Protein AF-A0A947G9L2-F1 (afdb_monomer_lite)

Organism: Hydrogenibacillus schlegelii (NCBI:txid1484)

Secondary structure (DSSP, 8-state):
-TTHHHHIIIIIS-PPPP--TTGGGG-HHHHHHHHHHHHHHHHHHHT--SHHHHHHHHHHHHHHHHHT---GGG-S--HHHHTT--

Foldseek 3Di:
DVCPVVCCCCPVVVDDDDPPVVPVVVVVVVVVVVVVLCVVCVVVLVPDPDPVSNVVVVVVSVVCQQPPDDPVVVPRDRNVVVVPDD

pLDDT: mean 73.69, std 14.38, range [38.62, 89.56]

Sequence (86 aa):
MSHAWVGHLLLQEGQRRSYSLRGPKENSIVESFFLRLKAEHQELLLKQSAFEALDALLAERIRTYHEHRQIQSCGTNRPKKRLKKP

Structure (mmCIF, N/CA/C/O backbone):
data_AF-A0A947G9L2-F1
#
_entry.id   AF-A0A947G9L2-F1
#
loop_
_atom_site.group_PDB
_atom_site.id
_atom_site.type_symbol
_atom_site.label_atom_id
_atom_site.label_alt_id
_atom_site.label_comp_id
_atom_site.label_asym_id
_atom_site.label_entity_id
_atom_site.label_seq_id
_atom_site.pdbx_PDB_ins_code
_atom_site.Cartn_x
_atom_site.Cartn_y
_atom_site.Cartn_z
_atom_site.occupancy
_atom_site.B_iso_or_equiv
_atom_site.auth_seq_id
_atom_site.auth_comp_id
_atom_site.auth_asym_id
_atom_site.auth_atom_id
_atom_site.pdbx_PDB_model_num
ATOM 1 N N . MET A 1 1 ? 0.298 -22.886 1.444 1.00 49.62 1 MET A N 1
ATOM 2 C CA . MET A 1 1 ? -0.545 -21.708 1.125 1.00 49.62 1 MET A CA 1
ATOM 3 C C . MET A 1 1 ? 0.217 -20.502 0.545 1.00 49.62 1 MET A C 1
ATOM 5 O O . MET A 1 1 ? -0.423 -19.695 -0.110 1.00 49.62 1 MET A O 1
ATOM 9 N N . SER A 1 2 ? 1.547 -20.358 0.673 1.00 59.56 2 SER A N 1
ATOM 10 C CA . SER A 1 2 ? 2.253 -19.114 0.274 1.00 59.56 2 SER A CA 1
ATOM 11 C C . SER A 1 2 ? 2.536 -18.914 -1.230 1.00 59.56 2 SER A C 1
ATOM 13 O O . SER A 1 2 ? 3.069 -17.870 -1.603 1.00 59.56 2 SER A O 1
ATOM 15 N N . HIS A 1 3 ? 2.185 -19.863 -2.109 1.00 73.06 3 HIS A N 1
ATOM 16 C CA . HIS A 1 3 ? 2.483 -19.782 -3.553 1.00 73.06 3 HIS A CA 1
ATOM 17 C C . HIS A 1 3 ? 1.256 -19.771 -4.468 1.00 73.06 3 HIS A C 1
ATOM 19 O O . HIS A 1 3 ? 1.404 -19.510 -5.659 1.00 73.06 3 HIS A O 1
ATOM 25 N N . ALA A 1 4 ? 0.051 -19.991 -3.931 1.00 82.12 4 ALA A N 1
ATOM 26 C CA . ALA A 1 4 ? -1.177 -19.956 -4.728 1.00 82.12 4 ALA A CA 1
ATOM 27 C C . ALA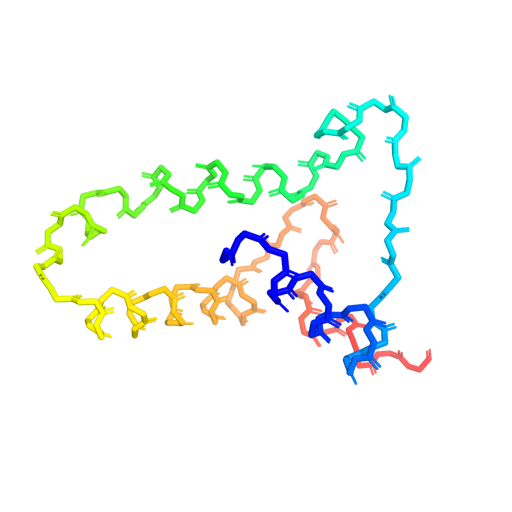 A 1 4 ? -1.373 -18.582 -5.392 1.00 82.12 4 ALA A C 1
ATOM 29 O O . ALA A 1 4 ? -1.666 -18.500 -6.581 1.00 82.12 4 ALA A O 1
ATOM 30 N N . TRP A 1 5 ? -1.097 -17.507 -4.648 1.00 81.00 5 TRP A N 1
ATOM 31 C CA . TRP A 1 5 ? -1.159 -16.139 -5.164 1.00 81.00 5 TRP A CA 1
ATOM 32 C C . TRP A 1 5 ? -0.113 -15.873 -6.264 1.00 81.00 5 TRP A C 1
ATOM 34 O O . TRP A 1 5 ? -0.414 -15.210 -7.251 1.00 81.00 5 TRP A O 1
ATOM 44 N N . VAL A 1 6 ? 1.095 -16.444 -6.146 1.00 80.00 6 VAL A N 1
ATOM 45 C CA . VAL A 1 6 ? 2.142 -16.329 -7.180 1.00 80.00 6 VAL A CA 1
ATOM 46 C C . VAL A 1 6 ? 1.710 -17.049 -8.455 1.00 80.00 6 VAL A C 1
ATOM 48 O O . VAL A 1 6 ? 1.876 -16.514 -9.547 1.00 80.00 6 VAL A O 1
ATOM 51 N N . GLY A 1 7 ? 1.137 -18.248 -8.318 1.00 83.69 7 GLY A N 1
ATOM 52 C CA . GLY A 1 7 ? 0.601 -19.010 -9.445 1.00 83.69 7 GLY A CA 1
ATOM 53 C C . GLY A 1 7 ? -0.520 -18.261 -10.163 1.00 83.69 7 GLY A C 1
ATOM 54 O O . GLY A 1 7 ? -0.495 -18.170 -11.385 1.00 83.69 7 GLY A O 1
ATOM 55 N N . HIS A 1 8 ? -1.447 -17.661 -9.413 1.00 85.12 8 HIS A N 1
ATOM 56 C CA . HIS A 1 8 ? -2.512 -16.825 -9.968 1.00 85.12 8 HIS A CA 1
ATOM 57 C C . HIS A 1 8 ? -1.945 -15.658 -10.795 1.00 85.12 8 HIS A C 1
ATOM 59 O O . HIS A 1 8 ? -2.262 -15.528 -11.975 1.00 85.12 8 HIS A O 1
ATOM 65 N N . LEU A 1 9 ? -1.015 -14.882 -10.229 1.00 81.31 9 LEU A N 1
ATOM 66 C CA . LEU A 1 9 ? -0.417 -13.735 -10.919 1.00 81.31 9 LEU A CA 1
ATOM 67 C C . LEU A 1 9 ? 0.351 -14.125 -12.188 1.00 81.31 9 LEU A C 1
ATOM 69 O O . LEU A 1 9 ? 0.205 -13.480 -13.224 1.00 81.31 9 LEU A O 1
ATOM 73 N N . LEU A 1 10 ? 1.188 -15.165 -12.121 1.00 85.38 10 LEU A N 1
ATOM 74 C CA . LEU A 1 10 ? 2.062 -15.526 -13.241 1.00 85.38 10 LEU A CA 1
ATOM 75 C C . LEU A 1 10 ? 1.326 -16.297 -14.341 1.00 85.38 10 LEU A C 1
ATOM 77 O O . LEU A 1 10 ? 1.610 -16.086 -15.517 1.00 85.38 10 LEU A O 1
ATOM 81 N N . LEU A 1 11 ? 0.416 -17.204 -13.972 1.00 86.69 11 LEU A N 1
ATOM 82 C CA . LEU A 1 11 ? -0.215 -18.128 -14.919 1.00 86.69 11 LEU A CA 1
ATOM 83 C C . LEU A 1 11 ? -1.589 -17.657 -15.390 1.00 86.69 11 LEU A C 1
ATOM 85 O O . LEU A 1 11 ? -1.949 -17.933 -16.529 1.00 86.69 11 LEU A O 1
ATOM 89 N N . GLN A 1 12 ? -2.358 -16.977 -14.534 1.00 88.50 12 GLN A N 1
ATOM 90 C CA . GLN A 1 12 ? -3.719 -16.546 -14.871 1.00 88.50 12 GLN A CA 1
ATOM 91 C C . GLN A 1 12 ? -3.756 -15.079 -15.302 1.00 88.50 12 GLN A C 1
ATOM 93 O O . GLN A 1 12 ? -4.372 -14.764 -16.314 1.00 88.50 12 GLN A O 1
ATOM 98 N N . GLU A 1 13 ? -3.048 -14.191 -14.598 1.00 86.00 13 GLU A N 1
ATOM 99 C CA . GLU A 1 13 ? -3.005 -12.763 -14.955 1.00 86.00 13 GLU A CA 1
ATOM 100 C C . GLU A 1 13 ? -1.880 -12.397 -15.940 1.00 86.00 13 GLU A C 1
ATOM 102 O O . GLU A 1 13 ? -1.811 -11.262 -16.413 1.00 86.00 13 GLU A O 1
ATOM 107 N N . GLY A 1 14 ? -0.980 -13.335 -16.257 1.00 81.25 14 GLY A N 1
ATOM 108 C CA . GLY A 1 14 ? 0.113 -13.122 -17.213 1.00 81.25 14 GLY A CA 1
ATOM 109 C C . GLY A 1 14 ? 1.140 -12.069 -16.776 1.00 81.25 14 GLY A C 1
ATOM 110 O O . GLY A 1 14 ? 1.870 -11.527 -17.612 1.00 81.25 14 GLY A O 1
ATOM 111 N N . GLN A 1 15 ? 1.211 -11.758 -15.478 1.00 80.75 15 GLN A N 1
ATOM 112 C CA . GLN A 1 15 ? 2.186 -10.819 -14.927 1.00 80.75 15 GLN A CA 1
ATOM 113 C C . GLN A 1 15 ? 3.609 -11.343 -15.146 1.00 80.75 15 GLN A C 1
ATOM 115 O O . GLN A 1 15 ? 3.913 -12.515 -14.917 1.00 80.75 15 GLN A O 1
ATOM 120 N N . ARG A 1 16 ? 4.525 -10.460 -15.557 1.00 77.69 16 ARG A N 1
ATOM 121 C CA . ARG A 1 16 ? 5.942 -10.808 -15.718 1.00 77.69 16 ARG A CA 1
ATOM 122 C C . ARG A 1 16 ? 6.698 -10.558 -14.423 1.00 77.69 16 ARG A C 1
ATOM 124 O O . ARG A 1 16 ? 6.627 -9.478 -13.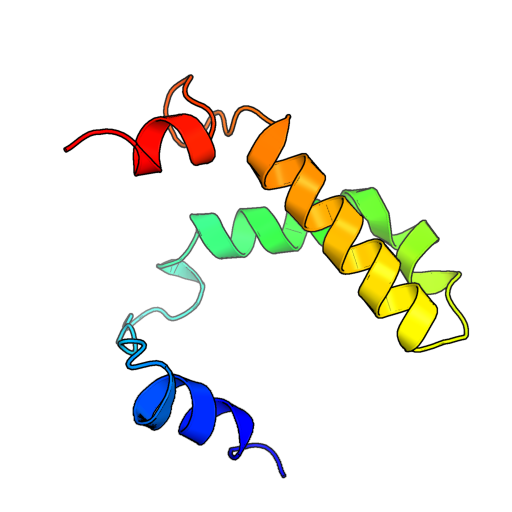842 1.00 77.69 16 ARG A O 1
ATOM 131 N N . ARG A 1 17 ? 7.484 -11.545 -13.996 1.00 70.88 17 ARG A N 1
ATOM 132 C CA . ARG A 1 17 ? 8.361 -11.399 -12.834 1.00 70.88 17 ARG A CA 1
ATOM 133 C C . ARG A 1 17 ? 9.565 -10.532 -13.208 1.00 70.88 17 ARG A C 1
ATOM 135 O O . ARG A 1 17 ? 10.288 -10.850 -14.149 1.00 70.88 17 ARG A O 1
ATOM 142 N N . SER A 1 18 ? 9.788 -9.449 -12.469 1.00 67.50 18 SER A N 1
ATOM 143 C CA . SER A 1 18 ? 11.031 -8.682 -12.574 1.00 67.50 18 SER A CA 1
ATOM 144 C C . SER A 1 18 ? 12.134 -9.402 -11.796 1.00 67.50 18 SER A C 1
ATOM 146 O O . SER A 1 18 ? 12.001 -9.613 -10.590 1.00 67.50 18 SER A O 1
ATOM 148 N N . TYR A 1 19 ? 13.212 -9.789 -12.480 1.00 64.06 19 TYR A N 1
ATOM 149 C CA . TYR A 1 19 ? 14.403 -10.415 -11.890 1.00 64.06 19 TYR A CA 1
ATOM 150 C C . TYR A 1 19 ? 15.438 -9.359 -11.482 1.00 64.06 19 TYR A C 1
ATOM 152 O O . TYR A 1 19 ? 16.605 -9.437 -11.858 1.00 64.06 19 TYR A O 1
ATOM 160 N N . SER A 1 20 ? 15.002 -8.340 -10.740 1.00 68.25 20 SER A N 1
ATOM 161 C CA . SER A 1 20 ? 15.920 -7.377 -10.125 1.00 68.25 20 SER A CA 1
ATOM 162 C C . SER A 1 20 ? 16.943 -8.128 -9.263 1.00 68.25 20 SER A C 1
ATOM 164 O O . SER A 1 20 ? 16.577 -8.878 -8.352 1.00 68.25 20 SER A O 1
ATOM 166 N N . LEU A 1 21 ? 18.230 -7.934 -9.557 1.00 68.44 21 LEU A N 1
ATOM 167 C CA . LEU A 1 21 ? 19.331 -8.619 -8.872 1.00 68.44 21 LEU A CA 1
ATOM 168 C C . LEU A 1 21 ? 19.614 -7.997 -7.500 1.00 68.44 21 LEU A C 1
ATOM 170 O O . LEU A 1 21 ? 20.256 -8.622 -6.658 1.00 68.44 21 LEU A O 1
ATOM 174 N N . ARG A 1 22 ? 19.118 -6.777 -7.251 1.00 66.62 22 ARG A N 1
ATOM 175 C CA . ARG A 1 22 ? 19.259 -6.076 -5.962 1.00 66.62 22 ARG A CA 1
ATOM 176 C C . ARG A 1 22 ? 17.940 -5.957 -5.196 1.00 66.62 22 ARG A C 1
ATOM 178 O O . ARG A 1 22 ? 17.844 -5.175 -4.246 1.00 66.62 22 ARG A O 1
ATOM 185 N N . GLY A 1 23 ? 16.933 -6.741 -5.583 1.00 69.50 23 GLY A N 1
ATOM 186 C CA . GLY A 1 23 ? 15.647 -6.835 -4.902 1.00 69.50 23 GLY A CA 1
ATOM 187 C C . GLY A 1 23 ? 14.963 -5.465 -4.738 1.00 69.50 23 GLY A C 1
ATOM 188 O O . GLY A 1 23 ? 14.934 -4.681 -5.694 1.00 69.50 23 GLY A O 1
ATOM 189 N N . PRO A 1 24 ? 14.444 -5.139 -3.539 1.00 64.88 24 PRO A N 1
ATOM 190 C CA . PRO A 1 24 ? 13.779 -3.863 -3.249 1.00 64.88 24 PRO A CA 1
ATOM 191 C C . PRO A 1 24 ? 14.591 -2.611 -3.616 1.00 64.88 24 PRO A C 1
ATOM 193 O O . PRO A 1 24 ? 14.018 -1.586 -3.979 1.00 64.88 24 PRO A O 1
ATOM 196 N N . LYS A 1 25 ? 15.932 -2.683 -3.583 1.00 67.31 25 LYS A N 1
ATOM 197 C CA . LYS A 1 25 ? 16.811 -1.529 -3.855 1.00 67.31 25 LYS A CA 1
ATOM 198 C C . LYS A 1 25 ? 16.713 -1.022 -5.295 1.00 67.31 25 LYS A C 1
ATOM 200 O O . LYS A 1 25 ? 16.945 0.156 -5.540 1.00 67.31 25 LYS A O 1
ATOM 205 N N . GLU A 1 26 ? 16.363 -1.895 -6.234 1.00 71.69 26 GLU A N 1
ATOM 206 C CA . GLU A 1 26 ? 16.151 -1.546 -7.647 1.00 71.69 26 GLU A CA 1
ATOM 207 C C . GLU A 1 26 ? 14.685 -1.206 -7.958 1.00 71.69 26 GLU A C 1
ATOM 209 O O . GLU A 1 26 ? 14.379 -0.784 -9.069 1.00 71.69 26 GLU A O 1
ATOM 214 N N . ASN A 1 27 ? 13.777 -1.323 -6.981 1.00 74.94 27 ASN A N 1
ATOM 215 C CA . ASN A 1 27 ? 12.373 -0.934 -7.116 1.00 74.94 27 ASN A CA 1
ATOM 216 C C . ASN A 1 27 ? 12.008 0.215 -6.164 1.00 74.94 27 ASN A C 1
ATOM 218 O O . ASN A 1 27 ? 11.005 0.182 -5.448 1.00 74.94 27 ASN A O 1
ATOM 222 N N . SER A 1 28 ? 12.843 1.257 -6.164 1.00 75.38 28 SER A N 1
ATOM 223 C CA . SER A 1 28 ? 12.722 2.405 -5.260 1.00 75.38 28 SER A CA 1
ATOM 224 C C . SER A 1 28 ? 11.369 3.117 -5.349 1.00 75.38 28 SER A C 1
ATOM 226 O O . SER A 1 28 ? 10.907 3.665 -4.351 1.00 75.38 28 SER A O 1
ATOM 228 N N . ILE A 1 29 ? 10.703 3.086 -6.509 1.00 74.56 29 ILE A N 1
ATOM 229 C CA . ILE A 1 29 ? 9.382 3.698 -6.709 1.00 74.56 29 ILE A CA 1
ATOM 230 C C . ILE A 1 29 ? 8.309 2.959 -5.902 1.00 74.56 29 ILE A C 1
ATOM 232 O O . ILE A 1 29 ? 7.553 3.596 -5.168 1.00 74.56 29 ILE A O 1
ATOM 236 N N . VAL A 1 30 ? 8.251 1.628 -6.012 1.00 76.19 30 VAL A N 1
ATOM 237 C CA . VAL A 1 30 ? 7.262 0.811 -5.293 1.00 76.19 30 VAL A CA 1
ATOM 238 C C . VAL A 1 30 ? 7.548 0.815 -3.792 1.00 76.19 30 VAL A C 1
ATOM 240 O O . VAL A 1 30 ? 6.624 0.974 -2.997 1.00 76.19 30 VAL A O 1
ATOM 243 N N . GLU A 1 31 ? 8.818 0.744 -3.393 1.00 79.62 31 GLU A N 1
ATOM 244 C CA . GLU A 1 31 ? 9.204 0.833 -1.980 1.00 79.62 31 GLU A CA 1
ATOM 245 C C . GLU A 1 31 ? 8.847 2.192 -1.367 1.00 79.62 31 GLU A C 1
ATOM 247 O O . GLU A 1 31 ? 8.240 2.255 -0.296 1.00 79.62 31 GLU A O 1
ATOM 252 N N . SER A 1 32 ? 9.134 3.294 -2.071 1.00 80.56 32 SER A N 1
ATOM 253 C CA . SER A 1 32 ? 8.763 4.639 -1.608 1.00 80.56 32 SER A CA 1
ATOM 254 C C . SER A 1 32 ? 7.251 4.796 -1.482 1.00 80.56 32 SER A C 1
ATOM 256 O O . SER A 1 32 ? 6.773 5.446 -0.550 1.00 80.56 32 SER A O 1
ATOM 258 N N . PHE A 1 33 ? 6.490 4.194 -2.401 1.00 82.19 33 PHE A N 1
ATOM 259 C CA . PHE A 1 33 ? 5.035 4.170 -2.325 1.00 82.19 33 PHE A CA 1
ATOM 260 C C . PHE A 1 33 ? 4.557 3.446 -1.064 1.00 82.19 33 PHE A C 1
ATOM 262 O O . PHE A 1 33 ? 3.812 4.036 -0.283 1.00 82.19 33 PHE A O 1
ATOM 269 N N . PHE A 1 34 ? 5.003 2.209 -0.824 1.00 81.62 34 PHE A N 1
ATOM 270 C CA . PHE A 1 34 ? 4.541 1.430 0.327 1.00 81.62 34 PHE A CA 1
ATOM 271 C C . PHE A 1 34 ? 4.969 2.025 1.663 1.00 81.62 34 PHE A C 1
ATOM 273 O O . PHE A 1 34 ? 4.177 2.024 2.607 1.00 81.62 34 PHE A O 1
ATOM 280 N N . LEU A 1 35 ? 6.189 2.554 1.754 1.00 84.19 35 LEU A N 1
ATOM 281 C CA . LEU A 1 35 ? 6.672 3.219 2.960 1.00 84.19 35 LEU A CA 1
ATOM 282 C C . LEU A 1 35 ? 5.783 4.415 3.310 1.00 84.19 35 LEU A C 1
ATOM 284 O O . LEU A 1 35 ? 5.354 4.564 4.453 1.00 84.19 35 LEU A O 1
ATOM 288 N N . ARG A 1 36 ? 5.443 5.229 2.309 1.00 83.25 36 ARG A N 1
ATOM 289 C CA . ARG A 1 36 ? 4.616 6.419 2.500 1.00 83.25 36 ARG A CA 1
ATOM 290 C C . ARG A 1 36 ? 3.146 6.079 2.761 1.00 83.25 36 ARG A C 1
ATOM 292 O O . ARG A 1 36 ? 2.562 6.657 3.670 1.00 83.25 36 ARG A O 1
ATOM 299 N N . LEU A 1 37 ? 2.575 5.111 2.040 1.00 85.44 37 LEU A N 1
ATOM 300 C CA . LEU A 1 37 ? 1.207 4.628 2.264 1.00 85.44 37 LEU A CA 1
ATOM 301 C C . LEU A 1 37 ? 1.025 4.142 3.708 1.00 85.44 37 LEU A C 1
ATOM 303 O O . LEU A 1 37 ? 0.037 4.476 4.357 1.00 85.44 37 LEU A O 1
ATOM 307 N N . LYS A 1 38 ? 1.994 3.375 4.221 1.00 84.44 38 LYS A N 1
ATOM 308 C CA . LYS A 1 38 ? 1.973 2.895 5.605 1.00 84.44 38 LYS A CA 1
ATOM 309 C C . LYS A 1 38 ? 2.096 4.047 6.592 1.00 84.44 38 LYS A C 1
ATOM 311 O O . LYS A 1 38 ? 1.274 4.127 7.491 1.00 84.44 38 LYS A O 1
ATOM 316 N N . ALA A 1 39 ? 3.064 4.944 6.407 1.00 87.19 39 ALA A N 1
ATOM 317 C CA . ALA A 1 39 ? 3.287 6.063 7.323 1.00 87.19 39 ALA A CA 1
ATOM 318 C C . ALA A 1 39 ? 2.076 7.011 7.411 1.00 87.19 39 ALA A C 1
ATOM 320 O O . ALA A 1 39 ? 1.675 7.399 8.501 1.00 87.19 39 ALA A O 1
ATOM 321 N N . GLU A 1 40 ? 1.454 7.349 6.279 1.00 86.50 40 GLU A N 1
ATOM 322 C CA . GLU A 1 40 ? 0.322 8.288 6.231 1.00 86.50 40 GLU A CA 1
ATOM 323 C C . GLU A 1 40 ? -0.988 7.705 6.786 1.00 86.50 40 GLU A C 1
ATOM 325 O O . GLU A 1 40 ? -1.900 8.454 7.137 1.00 86.50 40 GLU A O 1
ATOM 330 N N . HIS A 1 41 ? -1.115 6.378 6.848 1.00 86.94 41 HIS A N 1
ATOM 331 C CA . HIS A 1 41 ? -2.364 5.711 7.227 1.00 86.94 41 HIS A CA 1
ATOM 332 C C . HIS A 1 41 ? -2.213 4.736 8.395 1.00 86.94 41 HIS A C 1
ATOM 334 O O . HIS A 1 41 ? -3.172 4.036 8.717 1.00 86.94 41 HIS A O 1
ATOM 340 N N . GLN A 1 42 ? -1.050 4.703 9.051 1.00 86.94 42 GLN A N 1
ATOM 341 C CA . GLN A 1 42 ? -0.706 3.724 10.083 1.00 86.94 42 GLN A CA 1
ATOM 342 C C . GLN A 1 42 ? -1.782 3.621 11.166 1.00 86.94 42 GLN A C 1
ATOM 344 O O . GLN A 1 42 ? -2.264 2.531 11.456 1.00 86.94 42 GLN A O 1
ATOM 349 N N . GLU A 1 43 ? -2.215 4.753 11.720 1.00 87.12 43 GLU A N 1
ATOM 350 C CA . GLU A 1 43 ? -3.242 4.764 12.763 1.00 87.12 43 GLU A CA 1
ATOM 351 C C . GLU A 1 43 ? -4.599 4.249 12.279 1.00 87.12 43 GLU A C 1
ATOM 353 O O . GLU A 1 43 ? -5.300 3.568 13.020 1.00 87.12 43 GLU A O 1
ATOM 358 N N . LEU A 1 44 ? -4.992 4.572 11.044 1.00 85.12 44 LEU A N 1
ATOM 359 C CA . LEU A 1 44 ? -6.274 4.146 10.480 1.00 85.12 44 LEU A CA 1
ATOM 360 C C . LEU A 1 44 ? -6.288 2.647 10.189 1.00 85.12 44 LEU A C 1
ATOM 362 O O . LEU A 1 44 ? -7.308 2.002 10.421 1.00 85.12 44 LEU A O 1
ATOM 366 N N . LEU A 1 45 ? -5.161 2.115 9.709 1.00 85.06 45 LEU A N 1
ATOM 367 C CA . LEU A 1 45 ? -4.972 0.691 9.445 1.00 85.06 45 LEU A CA 1
ATOM 368 C C . LEU A 1 45 ? -5.009 -0.115 10.748 1.00 85.06 45 LEU A C 1
ATOM 370 O O . LEU A 1 45 ? -5.673 -1.142 10.806 1.00 85.06 45 LEU A O 1
ATOM 374 N N . LEU A 1 46 ? -4.359 0.378 11.808 1.00 86.00 46 LEU A N 1
ATOM 375 C CA . LEU A 1 46 ? -4.323 -0.292 13.113 1.00 86.00 46 LEU A CA 1
ATOM 376 C C . LEU A 1 46 ? -5.660 -0.245 13.868 1.00 86.00 46 LEU A C 1
ATOM 378 O O . LEU A 1 46 ? -5.888 -1.068 14.748 1.00 86.00 46 LEU A O 1
ATOM 382 N N . LYS A 1 47 ? -6.546 0.699 13.534 1.00 89.56 47 LYS A N 1
ATOM 383 C CA . LYS A 1 47 ? -7.888 0.812 14.129 1.00 89.56 47 LYS A CA 1
ATOM 384 C C . LYS A 1 47 ? -8.914 -0.149 13.516 1.00 89.56 47 LYS A C 1
ATOM 386 O O . LYS A 1 47 ? -9.999 -0.281 14.075 1.00 89.56 47 LYS A O 1
ATOM 391 N N . GLN A 1 48 ? -8.614 -0.798 12.387 1.00 87.06 48 GLN A N 1
ATOM 392 C CA . GLN A 1 48 ? -9.544 -1.748 11.772 1.00 87.06 48 GLN A CA 1
ATOM 393 C C . GLN A 1 48 ? -9.478 -3.101 12.482 1.00 87.06 48 GLN A C 1
ATOM 395 O O . GLN A 1 48 ? -8.425 -3.728 12.541 1.00 87.06 48 GLN A O 1
ATOM 400 N N . SER A 1 49 ? -10.617 -3.563 12.990 1.00 83.69 49 SER A N 1
ATOM 401 C CA . SER A 1 49 ? -10.753 -4.877 13.631 1.00 83.69 49 SER A CA 1
ATOM 402 C C . SER A 1 49 ? -11.230 -5.975 12.676 1.00 83.69 49 SER A C 1
ATOM 404 O O . SER A 1 49 ? -11.092 -7.153 12.997 1.00 83.69 49 SER A O 1
ATOM 406 N N . ALA A 1 50 ? -11.775 -5.602 11.512 1.00 88.56 50 ALA A N 1
ATOM 407 C CA . ALA A 1 50 ? -12.316 -6.518 10.511 1.00 88.56 50 ALA A CA 1
ATOM 408 C C . ALA A 1 50 ? -11.516 -6.458 9.204 1.00 88.56 50 ALA A C 1
ATOM 410 O O . ALA A 1 50 ? -11.107 -5.382 8.755 1.00 88.56 50 ALA A O 1
ATOM 411 N N . PHE A 1 51 ? -11.323 -7.619 8.578 1.00 86.25 51 PHE A N 1
ATOM 412 C CA . PHE A 1 51 ? -10.541 -7.746 7.351 1.00 86.25 51 PHE A CA 1
ATOM 413 C C . PHE A 1 51 ? -11.215 -7.035 6.170 1.00 86.25 51 PHE A C 1
ATOM 415 O O . PHE A 1 51 ? -10.549 -6.358 5.395 1.00 86.25 51 PHE A O 1
ATOM 422 N N . GLU A 1 52 ? -12.541 -7.099 6.080 1.00 88.62 52 GLU A N 1
ATOM 423 C CA . GLU A 1 52 ? -13.344 -6.441 5.048 1.00 88.62 52 GLU A CA 1
ATOM 424 C C . GLU A 1 52 ? -13.243 -4.915 5.144 1.00 88.62 52 GLU A C 1
ATOM 426 O O . GLU A 1 52 ? -13.138 -4.218 4.135 1.00 88.62 52 GLU A O 1
ATOM 431 N N . ALA A 1 53 ? -13.228 -4.386 6.371 1.00 84.50 53 ALA A N 1
ATOM 432 C CA . ALA A 1 53 ? -13.065 -2.957 6.613 1.00 84.50 53 ALA A CA 1
ATOM 433 C C . ALA A 1 53 ? -11.646 -2.485 6.255 1.00 84.50 53 ALA A C 1
ATOM 435 O O . ALA A 1 53 ? -11.469 -1.398 5.700 1.00 84.50 53 ALA A O 1
ATOM 436 N N . LEU A 1 54 ? -10.639 -3.322 6.522 1.00 88.19 54 LEU A N 1
ATOM 437 C CA . LEU A 1 54 ? -9.262 -3.075 6.106 1.00 88.19 54 LEU A CA 1
ATOM 438 C C . LEU A 1 54 ? -9.120 -3.078 4.578 1.00 88.19 54 LEU A C 1
ATOM 440 O O . LEU A 1 54 ? -8.477 -2.180 4.035 1.00 88.19 54 LEU A O 1
ATOM 444 N N . ASP A 1 55 ? -9.735 -4.039 3.888 1.00 88.06 55 ASP A N 1
ATOM 445 C CA . ASP A 1 55 ? -9.691 -4.146 2.427 1.00 88.06 55 ASP A CA 1
ATOM 446 C C . ASP A 1 55 ? -10.357 -2.938 1.751 1.00 88.06 55 ASP A C 1
ATOM 448 O O . ASP A 1 55 ? -9.757 -2.280 0.898 1.00 88.06 55 ASP A O 1
ATOM 452 N N . ALA A 1 56 ? -11.545 -2.543 2.221 1.00 89.38 56 ALA A N 1
ATOM 453 C CA . ALA A 1 56 ? -12.240 -1.355 1.727 1.00 89.38 56 ALA A CA 1
ATOM 454 C C . ALA A 1 56 ? -11.424 -0.066 1.942 1.00 89.38 56 ALA A C 1
ATOM 456 O O . ALA A 1 56 ? -11.334 0.779 1.044 1.00 89.38 56 ALA A O 1
ATOM 457 N N . LEU A 1 57 ? -10.789 0.079 3.111 1.00 87.81 57 LEU A N 1
ATOM 458 C CA . LEU A 1 57 ? -9.916 1.212 3.411 1.00 87.81 57 LEU A CA 1
ATOM 459 C C . LEU A 1 57 ? -8.694 1.231 2.482 1.00 87.81 57 LEU A C 1
ATOM 461 O O . LEU A 1 57 ? -8.362 2.279 1.928 1.00 87.81 57 LEU A O 1
ATOM 465 N N . LEU A 1 58 ? -8.032 0.090 2.281 1.00 87.12 58 LEU A N 1
ATOM 466 C CA . LEU A 1 58 ? -6.882 -0.018 1.382 1.00 87.12 58 LEU A CA 1
ATOM 467 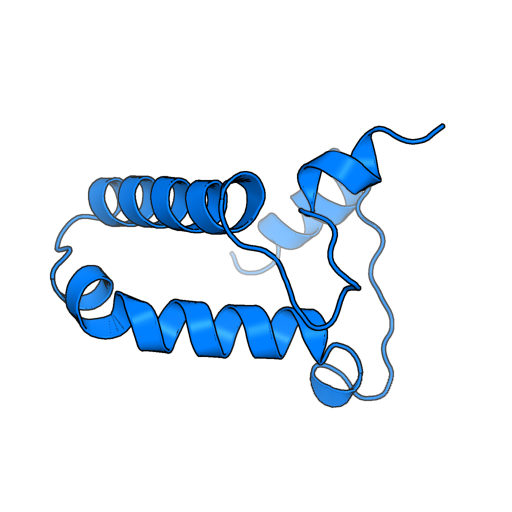C C . LEU A 1 58 ? -7.264 0.317 -0.064 1.00 87.12 58 LEU A C 1
ATOM 469 O O . LEU A 1 58 ? -6.560 1.098 -0.709 1.00 87.12 58 LEU A O 1
ATOM 473 N N . ALA A 1 59 ? -8.392 -0.202 -0.552 1.00 87.62 59 ALA A N 1
ATOM 474 C CA . ALA A 1 59 ? -8.901 0.083 -1.889 1.00 87.62 59 ALA A CA 1
ATOM 475 C C . ALA A 1 59 ? -9.163 1.586 -2.094 1.00 87.62 59 ALA A C 1
ATOM 477 O O . ALA A 1 59 ? -8.750 2.156 -3.109 1.00 87.62 59 ALA A O 1
ATOM 478 N N . GLU A 1 60 ? -9.784 2.253 -1.115 1.00 87.75 60 GLU A N 1
ATOM 479 C CA . GLU A 1 60 ? -10.023 3.700 -1.153 1.00 87.75 60 GLU A CA 1
ATOM 480 C C . GLU A 1 60 ? -8.707 4.481 -1.209 1.00 87.75 60 GLU A C 1
ATOM 482 O O . GLU A 1 60 ? -8.526 5.319 -2.097 1.00 87.75 60 GLU A O 1
ATOM 487 N N . ARG A 1 61 ? -7.754 4.171 -0.321 1.00 86.00 61 ARG A N 1
ATOM 488 C CA . ARG A 1 61 ? -6.471 4.884 -0.261 1.00 86.00 61 ARG A CA 1
ATOM 489 C C . ARG A 1 61 ? -5.662 4.706 -1.537 1.00 86.00 61 ARG A C 1
ATOM 491 O O . ARG A 1 61 ? -5.184 5.696 -2.093 1.00 86.00 61 ARG A O 1
ATOM 498 N N . ILE A 1 62 ? -5.562 3.484 -2.058 1.00 84.69 62 ILE A N 1
ATOM 499 C CA . ILE A 1 62 ? -4.865 3.207 -3.322 1.00 84.69 62 ILE A CA 1
ATOM 500 C C . ILE A 1 62 ? -5.528 3.961 -4.482 1.00 84.69 62 ILE A C 1
ATOM 502 O O . ILE A 1 62 ? -4.834 4.580 -5.295 1.00 84.69 62 ILE A O 1
ATOM 506 N N . ARG A 1 63 ? -6.867 3.980 -4.547 1.00 83.56 63 ARG A N 1
ATOM 507 C CA . ARG A 1 63 ? -7.605 4.748 -5.558 1.00 83.56 63 ARG A CA 1
ATOM 508 C C . ARG A 1 63 ? -7.280 6.239 -5.472 1.00 83.56 63 ARG A C 1
ATOM 510 O O . ARG A 1 63 ? -6.944 6.842 -6.492 1.00 83.56 63 ARG A O 1
ATOM 517 N N . THR A 1 64 ? -7.301 6.814 -4.273 1.00 79.56 64 THR A N 1
ATOM 518 C CA . THR A 1 64 ? -6.998 8.232 -4.052 1.00 79.56 64 THR A CA 1
ATOM 519 C C . THR A 1 64 ? -5.569 8.587 -4.471 1.00 79.56 64 THR A C 1
ATOM 521 O O . THR A 1 64 ? -5.345 9.608 -5.131 1.00 79.56 64 THR A O 1
ATOM 524 N N . TYR A 1 65 ? -4.603 7.706 -4.207 1.00 74.00 65 TYR A N 1
ATOM 525 C CA . TYR A 1 65 ? -3.233 7.845 -4.703 1.00 74.00 65 TYR A CA 1
ATOM 526 C C . TYR A 1 65 ? -3.142 7.840 -6.237 1.00 74.00 65 TYR A C 1
ATOM 528 O O . TYR A 1 65 ? -2.404 8.647 -6.805 1.00 74.00 65 TYR A O 1
ATOM 536 N N . HIS A 1 66 ? -3.902 6.980 -6.920 1.00 69.88 66 HIS A N 1
ATOM 537 C CA . HIS A 1 66 ? -3.912 6.906 -8.386 1.00 69.88 66 HIS A CA 1
ATOM 538 C C . HIS A 1 66 ? -4.657 8.064 -9.072 1.00 69.88 66 HIS A C 1
ATOM 540 O O . HIS A 1 66 ? -4.298 8.452 -10.190 1.00 69.88 66 HIS A O 1
ATOM 546 N N . GLU A 1 67 ? -5.708 8.596 -8.448 1.00 70.19 67 GLU A N 1
ATOM 547 C CA . GLU A 1 67 ? -6.617 9.580 -9.052 1.00 70.19 67 GLU A CA 1
ATOM 548 C C . GLU A 1 67 ? -6.248 11.028 -8.740 1.00 70.19 67 GLU A C 1
ATOM 550 O O . GLU A 1 67 ? -6.306 11.895 -9.622 1.00 70.19 67 GLU A O 1
ATOM 555 N N . HIS A 1 68 ? -5.851 11.292 -7.498 1.00 60.84 68 HIS A N 1
ATOM 556 C CA . HIS A 1 68 ? -5.737 12.651 -6.984 1.00 60.84 68 HIS A CA 1
ATOM 557 C C . HIS A 1 68 ? -4.290 13.079 -6.756 1.00 60.84 68 HIS A C 1
ATOM 559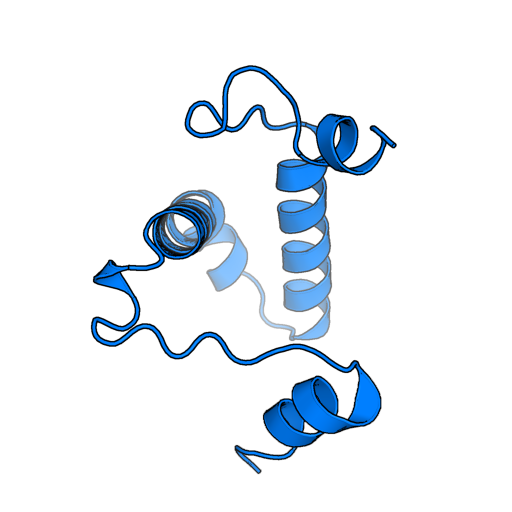 O O . HIS A 1 68 ? -3.980 14.262 -6.916 1.00 60.84 68 HIS A O 1
ATOM 565 N N . ARG A 1 69 ? -3.377 12.147 -6.457 1.00 58.47 69 ARG A N 1
ATOM 566 C CA . ARG A 1 69 ? -1.999 12.505 -6.108 1.00 58.47 69 ARG A CA 1
ATOM 567 C C . ARG A 1 69 ? -1.098 12.641 -7.340 1.00 58.47 69 ARG A C 1
ATOM 569 O O . ARG A 1 69 ? -0.978 11.739 -8.167 1.00 58.47 69 ARG A O 1
ATOM 576 N N . GLN A 1 70 ? -0.427 13.786 -7.458 1.00 54.72 70 GLN A N 1
ATOM 577 C CA . GLN A 1 70 ? 0.683 13.970 -8.394 1.00 54.72 70 GLN A CA 1
ATOM 578 C C . GLN A 1 70 ? 1.935 13.320 -7.799 1.00 54.72 70 GLN A C 1
ATOM 580 O O . GLN A 1 70 ? 2.433 13.749 -6.759 1.00 54.72 70 GLN A O 1
ATOM 585 N N . ILE A 1 71 ? 2.447 12.277 -8.449 1.00 55.47 71 ILE A N 1
ATOM 586 C CA . ILE A 1 71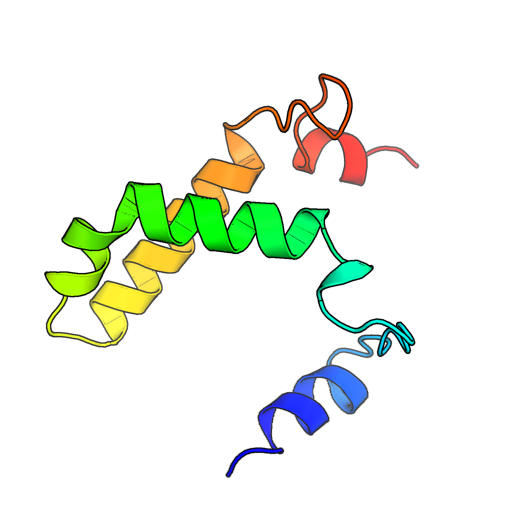 ? 3.723 11.671 -8.070 1.00 55.47 71 ILE A CA 1
ATOM 587 C C . ILE A 1 71 ? 4.832 12.582 -8.605 1.00 55.47 71 ILE A C 1
ATOM 589 O O . ILE A 1 71 ? 5.094 12.602 -9.806 1.00 55.47 71 ILE A O 1
ATOM 593 N N . GLN A 1 72 ? 5.470 13.358 -7.723 1.00 49.22 72 GLN A N 1
ATOM 594 C CA . GLN A 1 72 ? 6.548 14.283 -8.103 1.00 49.22 72 GLN A CA 1
ATOM 595 C C . GLN A 1 72 ? 7.734 13.565 -8.774 1.00 49.22 72 GLN A C 1
ATOM 597 O O . GLN A 1 72 ? 8.328 14.125 -9.689 1.00 49.22 72 GLN A O 1
ATOM 602 N N . SER A 1 73 ? 8.024 12.305 -8.415 1.00 47.75 73 SER A N 1
ATOM 603 C CA . SER A 1 73 ? 9.096 11.517 -9.050 1.00 47.75 73 SER A CA 1
ATOM 604 C C . SER A 1 73 ? 8.783 11.043 -10.477 1.00 47.75 73 SER A C 1
ATOM 606 O O . SER A 1 73 ? 9.692 10.630 -11.188 1.00 47.75 73 SER A O 1
ATOM 608 N N . CYS A 1 74 ? 7.524 11.115 -10.925 1.00 47.75 74 CYS A N 1
ATOM 609 C CA . CYS A 1 74 ? 7.106 10.686 -12.266 1.00 47.75 74 CYS A CA 1
ATOM 610 C C . CYS A 1 74 ? 6.903 11.849 -13.252 1.00 47.75 74 CYS A C 1
ATOM 612 O O . CYS A 1 74 ? 6.394 11.623 -14.350 1.00 47.75 74 CYS A O 1
ATOM 614 N N . GLY A 1 75 ? 7.298 13.072 -12.877 1.00 43.97 75 GLY A N 1
ATOM 615 C CA . GLY A 1 75 ? 7.169 14.275 -13.701 1.00 43.97 75 GLY A CA 1
ATOM 616 C C . GLY A 1 75 ? 5.713 14.694 -13.897 1.00 43.97 75 GLY A C 1
ATOM 617 O O . GLY A 1 75 ? 5.054 14.183 -14.794 1.00 43.97 75 GLY A O 1
ATOM 618 N N . THR A 1 76 ? 5.223 15.605 -13.044 1.00 45.38 76 THR A N 1
ATOM 619 C CA . THR A 1 76 ? 4.004 16.460 -13.152 1.00 45.38 76 THR A CA 1
ATOM 620 C C . THR A 1 76 ? 2.670 15.860 -13.638 1.00 45.38 76 THR A C 1
ATOM 622 O O . THR A 1 76 ? 1.650 16.551 -13.653 1.00 45.38 76 THR A O 1
ATOM 625 N N . ASN A 1 77 ? 2.607 14.577 -13.972 1.00 50.75 77 ASN A N 1
ATOM 626 C CA . ASN A 1 77 ? 1.466 13.912 -14.572 1.00 50.75 77 ASN A CA 1
ATOM 627 C C . ASN A 1 77 ? 0.918 12.856 -13.619 1.00 50.75 77 ASN A C 1
ATOM 629 O O . ASN A 1 77 ? 1.645 12.042 -13.053 1.00 50.75 77 ASN A O 1
ATOM 633 N N . ARG A 1 78 ? -0.406 12.870 -13.454 1.00 54.03 78 ARG A N 1
ATOM 634 C CA . ARG A 1 78 ? -1.123 11.871 -12.657 1.00 54.03 78 ARG A CA 1
ATOM 635 C C . ARG A 1 78 ? -0.956 10.484 -13.301 1.00 54.03 78 ARG A C 1
ATOM 637 O O . ARG A 1 78 ? -1.049 10.409 -14.530 1.00 54.03 78 ARG A O 1
ATOM 644 N N . PRO A 1 79 ? -0.810 9.394 -12.526 1.00 54.00 79 PRO A N 1
ATOM 645 C CA . PRO A 1 79 ? -0.620 8.039 -13.061 1.00 54.00 79 PRO A CA 1
ATOM 646 C C . PRO A 1 79 ? -1.657 7.651 -14.131 1.00 54.00 79 PRO A C 1
ATOM 648 O O . PRO A 1 79 ? -1.296 7.224 -15.229 1.00 54.00 79 PRO A O 1
ATOM 651 N N . LYS A 1 80 ? -2.948 7.933 -13.887 1.00 54.62 80 LYS A N 1
ATOM 652 C CA . LYS A 1 80 ? -4.041 7.680 -14.849 1.00 54.62 80 LYS A CA 1
ATOM 653 C C . LYS A 1 80 ? -3.953 8.482 -16.153 1.00 54.62 80 LYS A C 1
ATOM 655 O O . LYS A 1 80 ? -4.466 8.026 -17.170 1.00 54.62 80 LYS A O 1
ATOM 660 N N . LYS A 1 81 ? -3.323 9.663 -16.161 1.00 54.97 81 LYS A N 1
ATOM 661 C CA . LYS A 1 81 ? -3.146 10.453 -17.396 1.00 54.97 81 LYS A CA 1
ATOM 662 C C . LYS A 1 81 ? -2.086 9.846 -18.320 1.00 54.97 81 LYS A C 1
ATOM 664 O O . LYS A 1 81 ? -2.140 10.083 -19.520 1.00 54.97 81 LYS A O 1
ATOM 669 N N . ARG A 1 82 ? -1.142 9.065 -17.784 1.00 50.25 82 ARG A N 1
ATOM 670 C CA . ARG A 1 82 ? -0.056 8.449 -18.560 1.00 50.25 82 ARG A CA 1
ATOM 671 C C . ARG A 1 82 ? -0.473 7.130 -19.216 1.00 50.25 82 ARG A C 1
ATOM 673 O O . ARG A 1 82 ? -0.053 6.875 -20.332 1.00 50.25 82 ARG A O 1
ATOM 680 N N . LEU A 1 83 ? -1.355 6.360 -18.573 1.00 55.72 83 LEU A N 1
ATOM 681 C CA . LEU A 1 83 ? -1.918 5.111 -19.120 1.00 55.72 83 LEU A CA 1
ATOM 682 C C . LEU A 1 83 ? -2.839 5.315 -20.340 1.00 55.72 83 LEU A C 1
ATOM 684 O O . LEU A 1 83 ? -3.225 4.343 -20.974 1.00 55.72 83 LEU A O 1
ATOM 688 N N . LYS A 1 84 ? -3.218 6.563 -20.655 1.00 50.75 84 LYS A N 1
ATOM 689 C CA . LYS A 1 84 ? -4.110 6.915 -21.774 1.00 50.75 84 LYS A CA 1
ATOM 690 C C . LYS A 1 84 ? -3.390 7.462 -23.012 1.00 50.75 84 LYS A C 1
ATOM 692 O O . LYS A 1 84 ? -4.065 7.912 -23.934 1.00 50.75 84 LYS A O 1
ATOM 697 N N . LYS A 1 85 ? -2.055 7.502 -23.031 1.00 38.62 85 LYS A N 1
ATOM 698 C CA . LYS A 1 85 ? -1.326 7.881 -24.248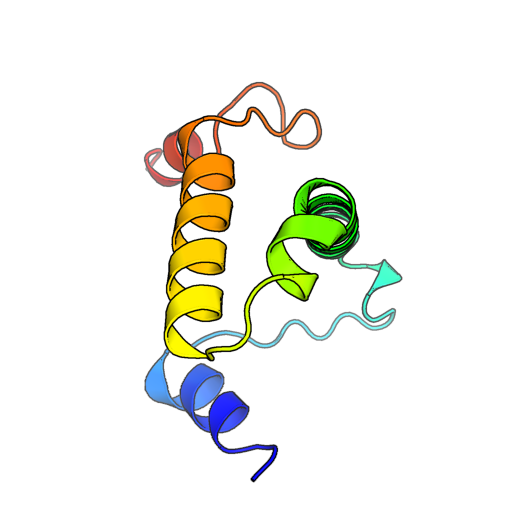 1.00 38.62 85 LYS A CA 1
ATOM 699 C C . LYS A 1 85 ? -1.078 6.622 -25.096 1.00 38.62 85 LYS A C 1
ATOM 701 O O . LYS A 1 85 ? -0.570 5.664 -24.514 1.00 38.62 85 LYS A O 1
ATOM 706 N N . PRO A 1 86 ? -1.476 6.616 -26.384 1.00 43.53 86 PRO A N 1
ATOM 707 C CA . PRO A 1 86 ? -1.147 5.539 -27.316 1.00 43.53 86 PRO A CA 1
ATOM 708 C C . PRO A 1 86 ? 0.364 5.437 -27.547 1.00 43.53 86 PRO A C 1
ATOM 710 O O . PRO A 1 86 ? 1.062 6.465 -27.359 1.00 43.53 86 PRO A O 1
#

Radius of gyration: 15.65 Å; chains: 1; bounding box: 33×38×41 Å